Protein AF-A0A0J9HJT4-F1 (afdb_monomer)

Sequence (68 aa):
IIFTHLVCEINERNHQFQCSALDVIQVAAEFTLTTLFEYNVKIMTHHSHVTLTVRNTQLMMNIVKTLR

pLDDT: mean 87.88, std 7.36, range [58.78, 96.94]

Foldseek 3Di:
DVQVVVVCVVVVVPDDDDPVRSVVVVVVVVVVVVVLVVQQVVQCVVVVHDDRDVVSSVVSVVVVVVVD

Solvent-accessible surface area (backbone atoms only — not comparable to full-atom values): 4044 Å² total; per-residue (Å²): 109,70,65,59,52,51,54,36,57,75,54,70,68,77,64,88,73,54,70,70,55,52,51,52,52,48,54,51,49,54,52,50,51,51,55,52,49,54,53,33,51,51,52,28,52,74,69,75,45,93,68,88,49,72,67,45,53,52,53,49,52,50,53,55,59,72,76,105

Mean predicted aligned error: 5.21 Å

Structure (mmCIF, N/CA/C/O backbone):
data_AF-A0A0J9HJT4-F1
#
_entry.id   AF-A0A0J9HJT4-F1
#
loop_
_atom_site.group_PDB
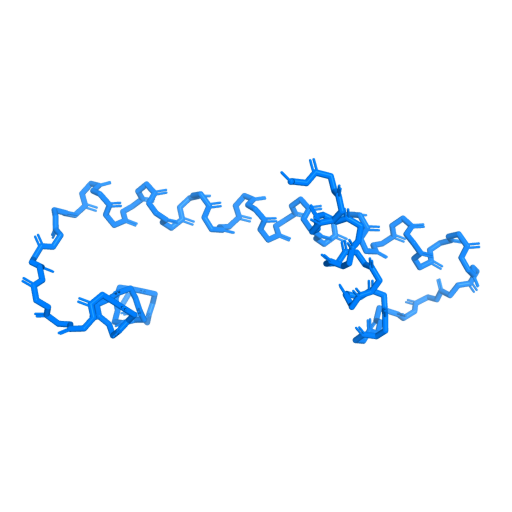_atom_site.id
_atom_site.type_symbol
_atom_site.label_atom_id
_atom_site.label_alt_id
_atom_site.label_comp_id
_atom_site.label_asym_id
_atom_site.label_entity_id
_atom_site.label_seq_id
_atom_site.pdbx_PDB_ins_code
_atom_site.Cartn_x
_atom_site.Cartn_y
_atom_site.Cartn_z
_atom_site.occupancy
_atom_site.B_iso_or_equiv
_atom_site.auth_seq_id
_atom_site.auth_comp_id
_atom_site.auth_asym_id
_atom_site.auth_atom_id
_atom_site.pdbx_PDB_model_num
ATOM 1 N N . ILE A 1 1 ? -8.908 -4.891 11.135 1.00 65.56 1 ILE A N 1
ATOM 2 C CA . ILE A 1 1 ? -8.173 -5.223 12.389 1.00 65.56 1 ILE A CA 1
ATOM 3 C C . ILE A 1 1 ? -6.699 -4.831 12.303 1.00 65.56 1 ILE A C 1
ATOM 5 O O . ILE A 1 1 ? -6.281 -4.048 13.145 1.00 65.56 1 ILE A O 1
ATOM 9 N N . ILE A 1 2 ? -5.929 -5.308 11.311 1.00 86.31 2 ILE A N 1
ATOM 10 C CA . ILE A 1 2 ? -4.493 -4.969 11.177 1.00 86.31 2 ILE A CA 1
ATOM 11 C C . ILE A 1 2 ? -4.285 -3.455 10.994 1.00 86.31 2 ILE A C 1
ATOM 13 O O . ILE A 1 2 ? -3.527 -2.853 11.745 1.00 86.31 2 ILE A O 1
ATOM 17 N N . PHE A 1 3 ? -5.019 -2.824 10.067 1.00 88.06 3 PHE A N 1
ATOM 18 C CA . PHE A 1 3 ? -4.900 -1.382 9.812 1.00 88.06 3 PHE A CA 1
ATOM 19 C C . PHE A 1 3 ? -5.269 -0.529 11.036 1.00 88.06 3 PHE A C 1
ATOM 21 O O . PHE A 1 3 ? -4.530 0.366 11.421 1.00 88.06 3 PHE A O 1
ATOM 28 N N . THR A 1 4 ? -6.364 -0.865 11.721 1.00 85.75 4 THR A N 1
ATOM 29 C CA . THR A 1 4 ? -6.771 -0.203 12.968 1.00 85.75 4 THR A CA 1
ATOM 30 C C . THR A 1 4 ? -5.697 -0.282 14.054 1.00 85.75 4 THR A C 1
ATOM 32 O O . THR A 1 4 ? -5.420 0.719 14.706 1.00 85.75 4 THR A O 1
ATOM 35 N N . HIS A 1 5 ? -5.067 -1.449 14.238 1.00 85.88 5 HIS A N 1
ATOM 36 C CA . HIS A 1 5 ? -3.976 -1.599 15.205 1.00 85.88 5 HIS A CA 1
ATOM 37 C C . HIS A 1 5 ? -2.769 -0.738 14.829 1.00 85.88 5 HIS A C 1
ATOM 39 O O . HIS A 1 5 ? -2.230 -0.065 15.702 1.00 85.88 5 HIS A O 1
ATOM 45 N N . LEU A 1 6 ? -2.403 -0.696 13.544 1.00 89.31 6 LEU A N 1
ATOM 46 C CA . LEU A 1 6 ? -1.331 0.163 13.040 1.00 89.31 6 LEU A CA 1
ATOM 47 C C . LEU A 1 6 ? -1.612 1.648 13.324 1.00 89.31 6 LEU A C 1
ATOM 49 O O . LEU A 1 6 ? -0.737 2.352 13.817 1.00 89.31 6 LEU A O 1
ATOM 53 N N . VAL A 1 7 ? -2.836 2.119 13.068 1.00 88.56 7 VAL A N 1
ATOM 54 C CA . VAL A 1 7 ? -3.235 3.509 13.355 1.00 88.56 7 VAL A CA 1
ATOM 55 C C . VAL A 1 7 ? -3.141 3.812 14.855 1.00 88.56 7 VAL A C 1
ATOM 57 O O . VAL A 1 7 ? -2.611 4.853 15.242 1.00 88.56 7 VAL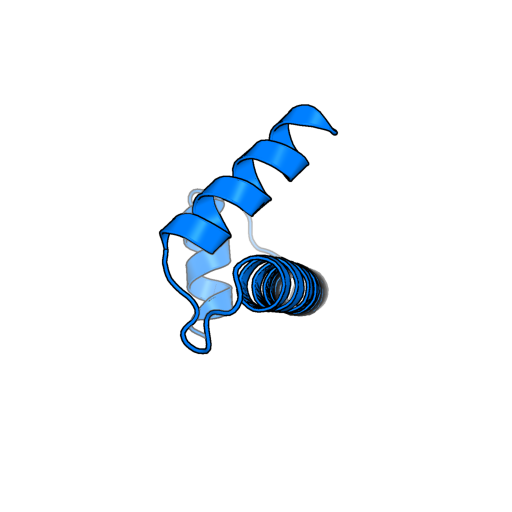 A O 1
ATOM 60 N N . CYS A 1 8 ? -3.603 2.898 15.711 1.00 85.00 8 CYS A N 1
ATOM 61 C CA . CYS A 1 8 ? -3.506 3.052 17.163 1.00 85.00 8 CYS A CA 1
ATOM 62 C C . CYS A 1 8 ? -2.054 3.030 17.675 1.00 85.00 8 CYS A C 1
ATOM 64 O O . CYS A 1 8 ? -1.745 3.733 18.636 1.00 85.00 8 CYS A O 1
ATOM 66 N N . GLU A 1 9 ? -1.175 2.236 17.058 1.00 87.00 9 GLU A N 1
ATOM 67 C CA . GLU A 1 9 ? 0.253 2.173 17.390 1.00 87.00 9 GLU A CA 1
ATOM 68 C C . GLU A 1 9 ? 0.982 3.463 16.994 1.00 87.00 9 GLU A C 1
ATOM 70 O O . GLU A 1 9 ? 1.700 4.027 17.815 1.00 87.00 9 GLU A O 1
ATOM 75 N N . ILE A 1 10 ? 0.729 3.975 15.783 1.00 86.94 10 ILE A N 1
ATOM 76 C CA . ILE A 1 10 ? 1.290 5.247 15.300 1.00 86.94 10 ILE A CA 1
ATOM 77 C C . ILE A 1 10 ? 0.836 6.419 16.177 1.00 86.94 10 ILE A C 1
ATOM 79 O O . ILE A 1 10 ? 1.625 7.314 16.459 1.00 86.94 10 ILE A O 1
ATOM 83 N N . ASN A 1 11 ? -0.418 6.415 16.633 1.00 86.50 11 ASN A N 1
ATOM 84 C CA . ASN A 1 11 ? -0.970 7.467 17.491 1.00 86.50 11 ASN A CA 1
ATOM 85 C C . ASN A 1 11 ? -0.635 7.285 18.991 1.00 86.50 11 ASN A C 1
ATOM 87 O O . ASN A 1 11 ? -1.362 7.775 19.860 1.00 86.50 11 ASN A O 1
ATOM 91 N N . GLU A 1 12 ? 0.421 6.523 19.303 1.00 78.75 12 GLU A N 1
ATOM 92 C CA . GLU A 1 12 ? 0.957 6.305 20.656 1.00 78.75 12 GLU A CA 1
ATOM 93 C C . GLU A 1 12 ? -0.079 5.794 21.679 1.00 78.75 12 GLU A C 1
ATOM 95 O O . GLU A 1 12 ? 0.036 6.034 22.879 1.00 78.75 12 GLU A O 1
ATOM 100 N N . ARG A 1 13 ? -1.114 5.072 21.220 1.00 64.25 13 ARG A N 1
ATOM 101 C CA . ARG A 1 13 ? -2.228 4.534 22.032 1.00 64.25 13 ARG A CA 1
ATOM 102 C C . ARG A 1 13 ? -3.061 5.567 22.812 1.00 64.25 13 ARG A C 1
ATOM 104 O O . ARG A 1 13 ? -3.918 5.159 23.592 1.00 64.25 13 ARG A O 1
ATOM 111 N N . ASN A 1 14 ? -2.871 6.871 22.600 1.00 58.78 14 ASN A N 1
ATOM 112 C CA . ASN A 1 14 ? -3.459 7.906 23.465 1.00 58.78 14 ASN A CA 1
ATOM 113 C C . ASN A 1 14 ? -4.819 8.460 23.011 1.00 58.78 14 ASN A C 1
ATOM 115 O O . ASN A 1 14 ? -5.428 9.232 23.750 1.00 58.78 14 ASN A O 1
ATOM 119 N N . HIS A 1 15 ? -5.347 8.053 21.849 1.00 67.06 15 HIS A N 1
ATOM 120 C CA . HIS A 1 15 ? -6.691 8.464 21.425 1.00 67.06 15 HIS A CA 1
ATOM 121 C C . HIS A 1 15 ? -7.519 7.284 20.915 1.00 67.06 15 HIS A C 1
ATOM 123 O O . HIS A 1 15 ? -7.087 6.532 20.041 1.00 67.06 15 HIS A O 1
ATOM 129 N N . GLN A 1 16 ? -8.741 7.154 21.438 1.00 77.12 16 GLN A N 1
ATOM 130 C CA . GLN A 1 16 ? -9.763 6.300 20.843 1.00 77.12 16 GLN A CA 1
ATOM 131 C C . GLN A 1 16 ? -10.323 7.000 19.605 1.00 77.12 16 GLN A C 1
ATOM 133 O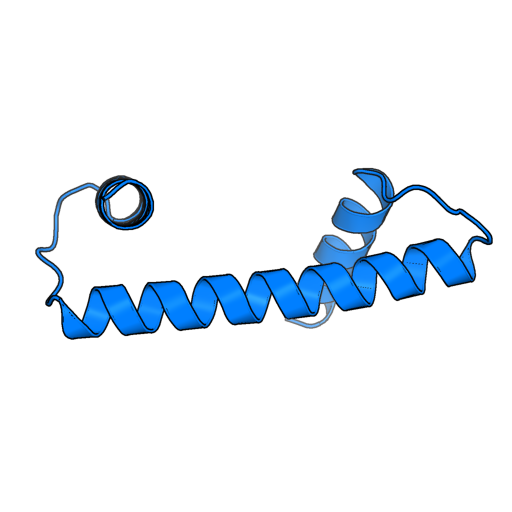 O . GLN A 1 16 ? -10.934 8.064 19.700 1.00 77.12 16 GLN A O 1
ATOM 138 N N . PHE A 1 17 ? -10.111 6.403 18.437 1.00 82.88 17 PHE A N 1
ATOM 139 C CA . PHE A 1 17 ? -10.728 6.865 17.201 1.00 82.88 17 PHE A CA 1
ATOM 140 C C . PHE A 1 17 ? -12.166 6.355 17.098 1.00 82.88 17 PHE A C 1
ATOM 142 O O . PHE A 1 17 ? -12.464 5.212 17.446 1.00 82.88 17 PHE A O 1
ATOM 149 N N . GLN A 1 18 ? -13.055 7.187 16.559 1.00 87.50 18 GLN A N 1
ATOM 150 C CA . GLN A 1 18 ? -14.360 6.721 16.095 1.00 87.50 18 GLN A CA 1
ATOM 151 C C . GLN A 1 18 ? -14.179 5.756 14.914 1.00 87.50 18 GLN A C 1
ATOM 153 O O . GLN A 1 18 ? -13.247 5.913 14.124 1.00 87.50 18 GLN A O 1
ATOM 158 N N . CYS A 1 19 ? -15.094 4.795 14.751 1.00 87.25 19 CYS A N 1
ATOM 159 C CA . CYS A 1 19 ? -15.055 3.856 13.620 1.00 87.25 19 CYS A CA 1
ATOM 160 C C . CYS A 1 19 ? -15.063 4.597 12.273 1.00 87.25 19 CYS A C 1
ATOM 162 O O . CYS A 1 19 ? -14.231 4.318 11.420 1.00 87.25 19 CYS A O 1
ATOM 164 N N . SER A 1 20 ? -15.895 5.634 12.142 1.00 91.50 20 SER A N 1
ATOM 165 C CA . SER A 1 20 ? -15.942 6.494 10.953 1.00 91.50 20 SER A CA 1
ATOM 166 C C . SER A 1 20 ? -14.615 7.202 10.662 1.00 91.50 20 SER A C 1
ATOM 168 O O . SER A 1 20 ? -14.239 7.353 9.504 1.00 91.50 20 SER A O 1
ATOM 170 N N . ALA A 1 21 ? -13.878 7.621 11.695 1.00 90.88 21 ALA A N 1
ATOM 171 C CA . ALA A 1 21 ? -12.561 8.225 11.519 1.00 90.88 21 ALA A CA 1
ATOM 172 C C . ALA A 1 21 ? -11.539 7.193 11.018 1.00 90.88 21 ALA A C 1
ATOM 174 O O . ALA A 1 21 ? -10.752 7.497 10.125 1.00 90.88 21 ALA A O 1
ATOM 175 N N . LEU A 1 22 ? -11.575 5.968 11.552 1.00 90.62 22 LEU A N 1
ATOM 176 C CA . LEU A 1 22 ? -10.719 4.870 11.094 1.00 90.62 22 LEU A CA 1
ATOM 177 C C . LEU A 1 22 ? -11.003 4.495 9.635 1.00 90.62 22 LEU A C 1
ATOM 179 O O . LEU A 1 22 ? -10.054 4.298 8.879 1.00 90.62 22 LEU A O 1
ATOM 183 N N . ASP A 1 23 ? -12.274 4.463 9.233 1.00 91.94 23 ASP A N 1
ATOM 184 C CA . ASP A 1 23 ? -12.678 4.179 7.852 1.00 91.94 23 ASP A CA 1
ATOM 185 C C . ASP A 1 23 ? -12.153 5.249 6.886 1.00 91.94 23 ASP A C 1
ATOM 187 O O . ASP A 1 23 ? -11.571 4.928 5.850 1.00 91.94 23 ASP A O 1
ATOM 191 N N . VAL A 1 24 ? -12.274 6.532 7.248 1.00 94.81 24 VAL A N 1
ATOM 192 C CA . VAL A 1 24 ? -11.736 7.641 6.442 1.00 94.81 24 VAL A CA 1
ATOM 193 C C . VAL A 1 24 ? -10.214 7.559 6.329 1.00 94.81 24 VAL A C 1
ATOM 195 O O . VAL A 1 24 ? -9.674 7.729 5.236 1.00 94.81 24 VAL A O 1
ATOM 198 N N . ILE A 1 25 ? -9.512 7.272 7.430 1.00 93.25 25 ILE A N 1
ATOM 199 C CA . ILE A 1 25 ? -8.051 7.104 7.422 1.00 93.25 25 ILE A CA 1
ATOM 200 C C . ILE A 1 25 ? -7.654 5.931 6.519 1.00 93.25 25 ILE A C 1
ATOM 202 O O . ILE A 1 25 ? -6.680 6.043 5.773 1.00 93.25 25 ILE A O 1
ATOM 206 N N . GLN A 1 26 ? -8.408 4.829 6.544 1.00 94.56 26 GLN A N 1
ATOM 207 C CA . GLN A 1 26 ? -8.147 3.680 5.683 1.00 94.56 26 GLN A CA 1
ATOM 208 C C . GLN A 1 26 ? -8.328 4.031 4.205 1.00 94.56 26 GLN A C 1
ATOM 210 O O . GLN A 1 26 ? -7.405 3.823 3.417 1.00 94.56 26 GLN A O 1
ATOM 215 N N . VAL A 1 27 ? -9.461 4.635 3.839 1.00 96.12 27 VAL A N 1
ATOM 216 C CA . VAL A 1 27 ? -9.733 5.061 2.457 1.00 96.12 27 VAL A CA 1
ATOM 217 C C . VAL A 1 27 ? -8.669 6.048 1.969 1.00 96.12 27 VAL A C 1
ATOM 219 O O . VAL A 1 27 ? -8.162 5.917 0.855 1.00 96.12 27 VAL A O 1
ATOM 222 N N . ALA A 1 28 ? -8.267 7.006 2.807 1.00 96.50 28 ALA A N 1
ATOM 223 C CA . ALA A 1 28 ? -7.216 7.961 2.470 1.00 96.50 28 ALA A CA 1
ATOM 224 C C . ALA A 1 28 ? -5.850 7.282 2.261 1.00 96.50 28 ALA A C 1
ATOM 226 O O . ALA A 1 28 ? -5.121 7.638 1.330 1.00 96.50 28 ALA A O 1
ATOM 227 N N . ALA A 1 29 ? -5.500 6.296 3.093 1.00 94.00 29 ALA A N 1
ATOM 228 C CA . ALA A 1 29 ? -4.256 5.544 2.964 1.00 94.00 29 ALA A CA 1
ATOM 229 C C . ALA A 1 29 ? -4.226 4.707 1.676 1.00 94.00 29 ALA A C 1
ATOM 231 O O .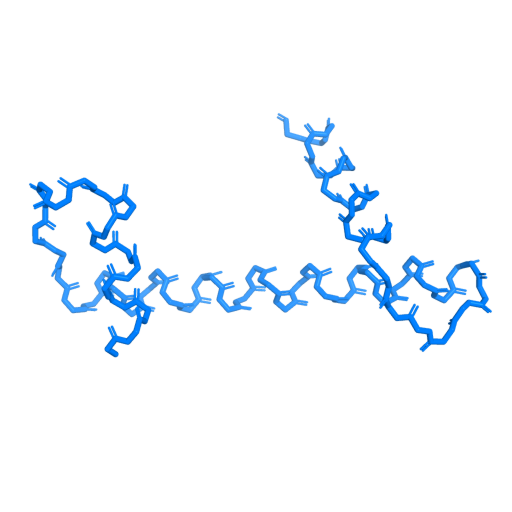 ALA A 1 29 ? -3.249 4.768 0.931 1.00 94.00 29 ALA A O 1
ATOM 232 N N . GLU A 1 30 ? -5.303 3.980 1.374 1.00 96.44 30 GLU A N 1
ATOM 233 C CA . GLU A 1 30 ? -5.433 3.179 0.150 1.00 96.44 30 GLU A CA 1
ATOM 234 C C . GLU A 1 30 ? -5.373 4.054 -1.108 1.00 96.44 30 GLU A C 1
ATOM 236 O O . GLU A 1 30 ? -4.641 3.744 -2.054 1.00 96.44 30 GLU A O 1
ATOM 241 N N . PHE A 1 31 ? -6.072 5.191 -1.098 1.00 96.94 31 PHE A N 1
ATOM 242 C CA . PHE A 1 31 ? -6.043 6.155 -2.195 1.00 96.94 31 PHE A CA 1
ATOM 243 C C . PHE A 1 31 ? -4.636 6.729 -2.418 1.00 96.94 31 PHE A C 1
ATOM 245 O O . PHE A 1 31 ? -4.142 6.786 -3.549 1.00 96.94 31 PHE A O 1
ATOM 252 N N . THR A 1 32 ? -3.954 7.104 -1.332 1.00 94.12 32 THR A N 1
ATOM 253 C CA . THR A 1 32 ? -2.588 7.642 -1.389 1.00 94.12 32 THR A CA 1
ATOM 254 C C . THR A 1 32 ? -1.605 6.602 -1.924 1.00 94.12 32 THR A C 1
ATOM 256 O O . THR A 1 32 ? -0.791 6.914 -2.794 1.00 94.12 32 THR A O 1
ATOM 259 N N . LEU A 1 33 ? -1.689 5.354 -1.452 1.00 94.12 33 LEU A N 1
ATOM 260 C CA . LEU A 1 33 ? -0.824 4.264 -1.907 1.00 94.12 33 LEU A CA 1
ATOM 261 C C . LEU A 1 33 ? -1.074 3.901 -3.374 1.00 94.12 33 LEU A C 1
ATOM 263 O O . LEU A 1 33 ? -0.113 3.693 -4.112 1.00 94.12 33 LEU A O 1
ATOM 267 N N . THR A 1 34 ? -2.334 3.886 -3.814 1.00 96.38 34 THR A N 1
ATOM 268 C CA . THR A 1 34 ? -2.698 3.646 -5.220 1.00 96.38 34 THR A CA 1
ATOM 269 C C . THR A 1 34 ? -2.104 4.723 -6.122 1.00 96.38 34 THR A C 1
ATOM 271 O O . THR A 1 34 ? -1.403 4.417 -7.086 1.00 96.38 34 THR A O 1
ATOM 274 N N . THR A 1 35 ? -2.280 5.992 -5.747 1.00 93.94 35 THR A N 1
ATOM 275 C CA . THR A 1 35 ? -1.695 7.131 -6.467 1.00 93.94 35 THR A CA 1
ATOM 276 C C . THR A 1 35 ? -0.170 7.015 -6.535 1.00 93.94 35 THR A C 1
ATOM 278 O O . THR A 1 35 ? 0.440 7.194 -7.590 1.00 93.94 35 THR A O 1
ATOM 281 N N . LEU A 1 36 ? 0.469 6.668 -5.415 1.00 91.25 36 LEU A N 1
ATOM 282 C CA . LEU A 1 36 ? 1.915 6.487 -5.343 1.00 91.25 36 LEU A CA 1
ATOM 283 C C . LEU A 1 36 ? 2.392 5.348 -6.255 1.00 91.25 36 LEU A C 1
ATOM 285 O O . LEU A 1 36 ? 3.420 5.488 -6.924 1.00 91.25 36 LEU A O 1
ATOM 289 N N . PHE A 1 37 ? 1.657 4.238 -6.301 1.00 92.19 37 PHE A N 1
ATOM 290 C CA . PHE A 1 37 ? 1.954 3.105 -7.171 1.00 92.19 37 PHE A CA 1
ATOM 291 C C . PHE A 1 37 ? 1.881 3.493 -8.655 1.00 92.19 37 PHE A C 1
ATOM 293 O O . PHE A 1 37 ? 2.805 3.186 -9.407 1.00 92.19 37 PHE A O 1
ATOM 300 N N . GLU A 1 38 ? 0.863 4.247 -9.074 1.00 93.75 38 GLU A N 1
ATOM 301 C CA . GLU A 1 38 ? 0.752 4.724 -10.459 1.00 93.75 38 GLU A CA 1
ATOM 302 C C . GLU A 1 38 ? 1.953 5.574 -10.896 1.00 93.75 38 GLU A C 1
ATOM 304 O O . GLU 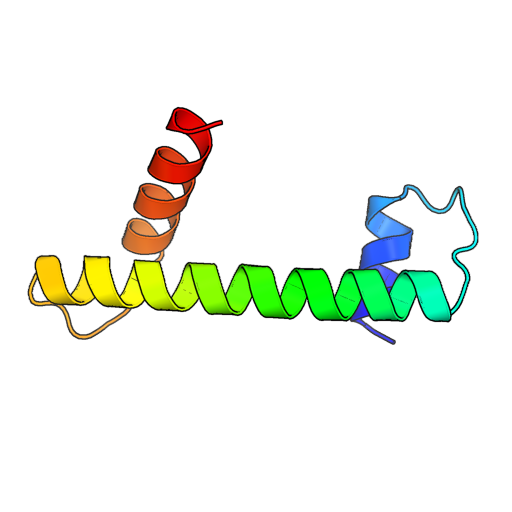A 1 38 ? 2.500 5.376 -11.984 1.00 93.75 38 GLU A O 1
ATOM 309 N N . TYR A 1 39 ? 2.415 6.504 -10.053 1.00 90.19 39 TYR A N 1
ATOM 310 C CA . TYR A 1 39 ? 3.605 7.308 -10.362 1.00 90.19 39 TYR A CA 1
ATOM 311 C C . TYR A 1 39 ? 4.872 6.459 -10.454 1.00 90.19 39 TYR A C 1
ATOM 313 O O . TYR A 1 39 ? 5.713 6.678 -11.324 1.00 90.19 39 TYR A O 1
ATOM 321 N N . ASN A 1 40 ? 4.991 5.459 -9.590 1.00 88.88 40 ASN A N 1
ATOM 322 C CA . ASN A 1 40 ? 6.088 4.505 -9.624 1.00 88.88 40 ASN A CA 1
ATOM 323 C C . ASN A 1 40 ? 6.120 3.682 -10.914 1.00 88.88 40 ASN A C 1
ATOM 325 O O . ASN A 1 40 ? 7.194 3.483 -11.483 1.00 88.88 40 ASN A O 1
ATOM 329 N N . VAL A 1 41 ? 4.955 3.262 -11.412 1.00 90.31 41 VAL A N 1
ATOM 330 C CA . VAL A 1 41 ? 4.829 2.618 -12.724 1.00 90.31 41 VAL A CA 1
ATOM 331 C C . VAL A 1 41 ? 5.263 3.578 -13.832 1.00 90.31 41 VAL A C 1
ATOM 333 O O . VAL A 1 41 ? 6.060 3.188 -14.676 1.00 90.31 41 VAL A O 1
ATOM 336 N N . L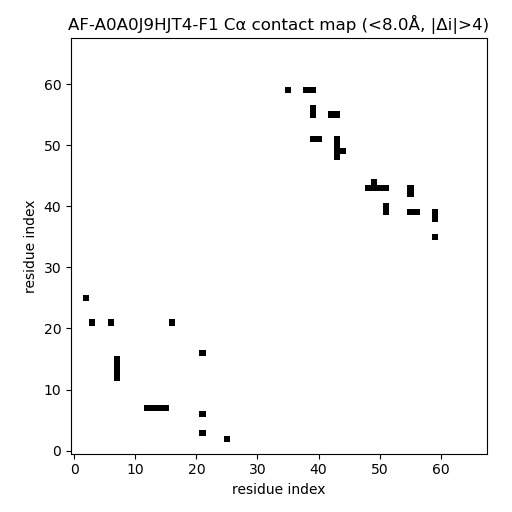YS A 1 42 ? 4.849 4.853 -13.802 1.00 89.81 42 LYS A N 1
ATOM 337 C CA . LYS A 1 42 ? 5.298 5.854 -14.794 1.00 89.81 42 LYS A CA 1
ATOM 338 C C . LYS A 1 42 ? 6.822 6.030 -14.804 1.00 89.81 42 LYS A C 1
ATOM 340 O O . LYS A 1 42 ? 7.417 6.067 -15.878 1.00 89.81 42 LYS A O 1
ATOM 345 N N . ILE A 1 43 ? 7.459 6.092 -13.630 1.00 86.75 43 ILE A N 1
ATOM 346 C CA . ILE A 1 43 ? 8.927 6.163 -13.493 1.00 86.75 43 ILE A CA 1
ATOM 347 C C . ILE A 1 43 ? 9.585 4.898 -14.057 1.00 86.75 43 ILE A C 1
ATOM 349 O O . ILE A 1 43 ? 10.560 4.979 -14.802 1.00 86.75 43 ILE A O 1
ATOM 353 N N . MET A 1 44 ? 9.040 3.726 -13.733 1.00 91.38 44 MET A N 1
ATOM 354 C CA . MET A 1 44 ? 9.526 2.445 -14.240 1.00 91.38 44 MET A CA 1
ATOM 355 C C . MET A 1 44 ? 9.487 2.403 -15.776 1.00 91.38 44 MET A C 1
ATOM 357 O O . MET A 1 44 ? 10.497 2.070 -16.398 1.00 91.38 44 MET A O 1
ATOM 361 N N . THR A 1 45 ? 8.370 2.818 -16.381 1.00 88.00 45 THR A N 1
ATOM 362 C CA . THR A 1 45 ? 8.214 2.898 -17.839 1.00 88.00 45 THR A CA 1
ATOM 363 C C . THR A 1 45 ? 9.176 3.912 -18.457 1.00 88.00 45 THR A C 1
ATOM 365 O O . THR A 1 45 ? 9.791 3.621 -19.479 1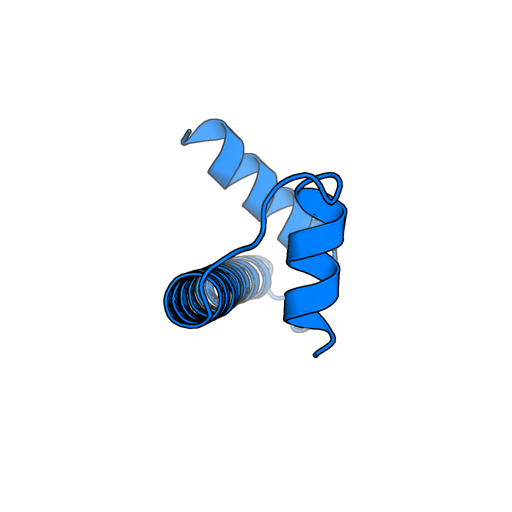.00 88.00 45 THR A O 1
ATOM 368 N N . HIS A 1 46 ? 9.374 5.073 -17.822 1.00 88.00 46 HIS A N 1
ATOM 369 C CA . HIS A 1 46 ? 10.339 6.085 -18.270 1.00 88.00 46 HIS A CA 1
ATOM 370 C C . HIS A 1 46 ? 11.774 5.533 -18.341 1.00 88.00 46 HIS A C 1
ATOM 372 O O . HIS A 1 46 ? 12.523 5.859 -19.258 1.00 88.00 46 HIS A O 1
ATOM 378 N N . HIS A 1 47 ? 12.150 4.644 -17.419 1.00 86.81 47 HIS A N 1
ATOM 379 C CA . HIS A 1 47 ? 13.451 3.969 -17.425 1.00 86.81 47 HIS A CA 1
ATOM 380 C C . HIS A 1 47 ? 13.486 2.670 -18.251 1.00 86.81 47 HIS A C 1
ATOM 382 O O . HIS A 1 47 ? 14.474 1.943 -18.186 1.00 86.81 47 HIS A O 1
ATOM 388 N N . SER A 1 48 ? 12.442 2.368 -19.038 1.00 90.19 48 SER A N 1
ATOM 389 C CA . SER A 1 48 ? 12.321 1.123 -19.821 1.00 90.19 48 SER A CA 1
ATOM 390 C C . SER A 1 48 ? 12.492 -0.150 -18.976 1.00 90.19 48 SER A C 1
ATOM 392 O O . SER A 1 48 ? 13.013 -1.166 -19.438 1.00 90.19 48 SER A O 1
ATOM 394 N N . HIS A 1 49 ? 12.062 -0.099 -17.715 1.00 87.62 49 HIS A N 1
ATOM 395 C CA . HIS A 1 49 ? 12.046 -1.245 -16.814 1.00 87.62 49 HIS A CA 1
ATOM 396 C C . HIS A 1 49 ? 10.654 -1.886 -16.767 1.00 87.62 49 HIS A C 1
ATOM 398 O O . HIS A 1 49 ? 9.646 -1.251 -17.065 1.00 87.62 49 HIS A O 1
ATOM 404 N N . VAL A 1 50 ? 10.604 -3.159 -16.368 1.00 85.19 50 VAL A N 1
ATOM 405 C CA . VAL A 1 50 ? 9.354 -3.931 -16.193 1.00 85.19 50 VAL A CA 1
ATOM 406 C C . VAL A 1 50 ? 9.100 -4.336 -14.740 1.00 85.19 50 VAL A C 1
ATOM 408 O O . VAL A 1 50 ? 8.027 -4.832 -14.412 1.00 85.19 50 VAL A O 1
ATOM 411 N N . THR A 1 51 ? 10.079 -4.101 -13.863 1.00 90.44 51 THR A N 1
ATOM 412 C CA . THR A 1 51 ? 10.009 -4.440 -12.442 1.00 90.44 51 THR A CA 1
ATOM 413 C C . THR A 1 51 ? 10.036 -3.171 -11.608 1.00 90.44 51 THR A C 1
ATOM 415 O O . THR A 1 51 ? 10.969 -2.366 -11.702 1.00 90.44 51 THR A O 1
ATOM 418 N N . LEU A 1 52 ? 9.032 -3.011 -10.747 1.00 87.31 52 LEU A N 1
ATOM 419 C CA . LEU A 1 52 ? 9.022 -1.950 -9.755 1.00 87.31 52 LEU A CA 1
ATOM 420 C C . LEU A 1 52 ? 10.045 -2.270 -8.661 1.00 87.31 52 LEU A C 1
ATOM 422 O O . LEU A 1 52 ? 9.975 -3.316 -8.022 1.00 87.31 52 LEU A O 1
ATOM 426 N N . THR A 1 53 ? 10.993 -1.363 -8.435 1.00 90.81 53 THR A N 1
ATOM 427 C CA . THR A 1 53 ? 12.020 -1.523 -7.400 1.00 90.81 53 THR A CA 1
ATOM 428 C C . THR A 1 53 ? 11.906 -0.441 -6.335 1.00 90.81 53 THR A C 1
ATOM 430 O O . THR A 1 53 ? 11.359 0.635 -6.578 1.00 90.81 53 THR A O 1
ATOM 433 N N . VAL A 1 54 ? 12.508 -0.692 -5.168 1.00 90.19 54 VAL A N 1
ATOM 434 C CA . VAL A 1 54 ? 12.598 0.280 -4.064 1.00 90.19 54 VAL A CA 1
ATOM 435 C C . VAL A 1 54 ? 13.216 1.612 -4.516 1.00 90.19 54 VAL A C 1
ATOM 437 O O . VAL A 1 54 ? 12.839 2.661 -4.001 1.00 90.19 54 VAL A O 1
ATOM 440 N N . ARG A 1 55 ? 14.113 1.601 -5.515 1.00 88.94 55 ARG A N 1
ATOM 441 C CA . ARG A 1 55 ? 14.725 2.818 -6.073 1.00 88.94 55 ARG A CA 1
ATOM 442 C C . ARG A 1 55 ? 13.689 3.751 -6.707 1.00 88.94 55 ARG A C 1
ATOM 444 O O . ARG A 1 55 ? 13.778 4.961 -6.514 1.00 88.94 55 ARG A O 1
ATOM 451 N N . ASN A 1 56 ? 12.702 3.203 -7.419 1.00 85.94 56 ASN A N 1
ATOM 452 C CA . ASN A 1 56 ? 11.623 3.998 -8.014 1.00 85.94 56 ASN A CA 1
ATOM 453 C C . ASN A 1 56 ? 10.798 4.664 -6.902 1.00 85.94 56 ASN A C 1
ATOM 455 O O . ASN A 1 56 ? 10.549 5.870 -6.955 1.00 85.94 56 ASN A O 1
ATOM 459 N N . THR A 1 57 ? 10.483 3.906 -5.843 1.00 87.81 57 THR A N 1
ATOM 460 C CA . THR A 1 57 ? 9.725 4.411 -4.691 1.00 87.81 57 THR A CA 1
ATOM 461 C C . THR A 1 57 ? 10.484 5.515 -3.964 1.00 87.81 57 THR A C 1
ATOM 463 O O . THR A 1 57 ? 9.901 6.540 -3.618 1.00 87.81 57 THR A O 1
ATOM 466 N N . GLN A 1 58 ? 11.794 5.348 -3.765 1.00 91.19 58 GLN A N 1
ATOM 467 C CA . GLN A 1 58 ? 12.653 6.367 -3.160 1.00 91.19 58 GLN A CA 1
ATOM 468 C C . GLN A 1 58 ? 12.691 7.653 -3.993 1.00 91.19 58 GLN A C 1
ATOM 470 O O . GLN A 1 58 ? 12.553 8.740 -3.434 1.00 91.19 58 GLN A O 1
ATOM 475 N N . LEU A 1 59 ? 12.834 7.540 -5.318 1.00 89.00 59 LEU A N 1
ATOM 476 C CA . LEU A 1 59 ? 12.818 8.694 -6.217 1.00 89.00 59 LEU A CA 1
ATOM 477 C C . LEU A 1 59 ? 11.484 9.445 -6.138 1.00 89.00 59 LEU A C 1
ATOM 479 O O . LEU A 1 59 ? 11.479 10.663 -5.971 1.00 89.00 59 LEU A O 1
ATOM 483 N N . MET A 1 60 ? 10.363 8.725 -6.192 1.00 89.88 60 MET A N 1
ATOM 484 C CA . MET A 1 60 ? 9.033 9.317 -6.059 1.00 89.88 60 MET A CA 1
ATOM 485 C C . MET A 1 60 ? 8.880 10.060 -4.723 1.00 89.88 60 MET A C 1
ATOM 487 O O . MET A 1 60 ? 8.463 11.218 -4.708 1.00 89.88 60 MET A O 1
ATOM 491 N N . MET A 1 61 ? 9.269 9.439 -3.604 1.00 90.62 61 MET A N 1
ATOM 492 C CA . MET A 1 61 ? 9.161 10.064 -2.280 1.00 90.62 61 MET A 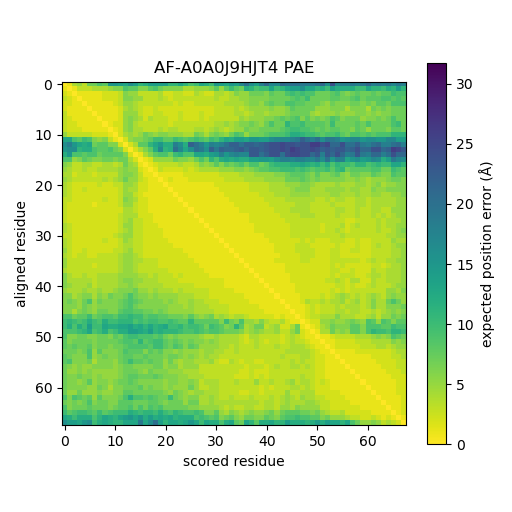CA 1
ATOM 493 C C . MET A 1 61 ? 10.025 11.323 -2.163 1.00 90.62 61 MET A C 1
ATOM 495 O O . MET A 1 61 ? 9.622 12.276 -1.498 1.00 90.62 61 MET A O 1
ATOM 499 N N . ASN A 1 62 ? 11.187 11.359 -2.819 1.00 92.56 62 ASN A N 1
ATOM 500 C CA . ASN A 1 62 ? 12.012 12.564 -2.886 1.00 92.56 62 ASN A CA 1
ATOM 501 C C . ASN A 1 62 ? 11.316 13.681 -3.674 1.00 92.56 62 ASN A C 1
ATOM 503 O O . ASN A 1 62 ? 11.286 14.809 -3.196 1.00 92.56 62 ASN A O 1
ATOM 507 N N . ILE A 1 63 ? 10.692 13.367 -4.817 1.00 87.00 63 ILE A N 1
ATOM 508 C CA . ILE A 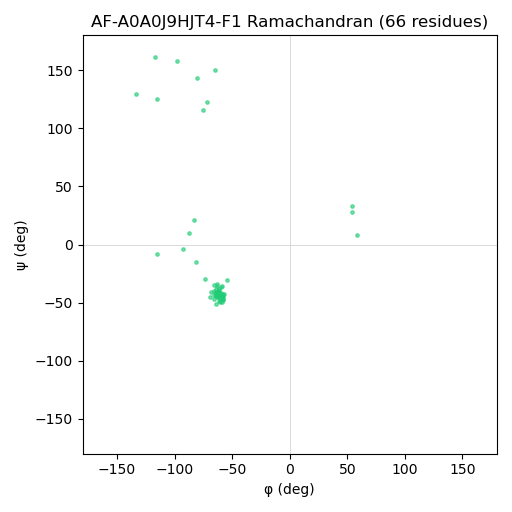1 63 ? 9.912 14.341 -5.598 1.00 87.00 63 ILE A CA 1
ATOM 509 C C . ILE A 1 63 ? 8.769 14.914 -4.751 1.00 87.00 63 ILE A C 1
ATOM 511 O O . ILE A 1 63 ? 8.638 16.130 -4.646 1.00 87.00 63 ILE A O 1
ATOM 515 N N . VAL A 1 64 ? 7.979 14.060 -4.092 1.00 88.94 64 VAL A N 1
ATOM 516 C CA . VAL A 1 64 ? 6.874 14.505 -3.221 1.00 88.94 64 VAL A CA 1
ATOM 517 C C . VAL A 1 64 ? 7.377 15.392 -2.082 1.00 88.94 64 VAL A C 1
ATOM 519 O O . VAL A 1 64 ? 6.755 16.408 -1.788 1.00 88.94 64 VAL A O 1
ATOM 522 N N . LYS A 1 65 ? 8.511 15.047 -1.457 1.00 90.88 65 LYS A N 1
ATOM 523 C CA . LYS A 1 65 ? 9.127 15.871 -0.406 1.00 90.88 65 LYS A CA 1
ATOM 524 C C . LYS A 1 65 ? 9.584 17.238 -0.907 1.00 90.88 65 LYS A C 1
ATOM 526 O O . LYS A 1 65 ? 9.519 18.177 -0.136 1.00 90.88 65 LYS A O 1
ATOM 531 N N . THR A 1 66 ? 10.069 17.345 -2.143 1.00 92.06 66 THR A N 1
ATOM 532 C CA . THR A 1 66 ? 10.483 18.628 -2.735 1.00 92.06 66 THR A CA 1
ATOM 533 C C . THR A 1 66 ? 9.293 19.510 -3.105 1.00 92.06 66 THR A C 1
ATOM 535 O O . THR A 1 66 ? 9.415 20.729 -3.100 1.00 92.06 66 THR A O 1
ATOM 538 N N . LEU A 1 67 ? 8.155 18.907 -3.452 1.00 82.50 67 LEU A N 1
ATOM 539 C CA . LEU A 1 67 ? 6.935 19.633 -3.812 1.00 82.50 67 LEU A CA 1
ATOM 540 C C . LEU A 1 67 ? 6.120 20.105 -2.597 1.00 82.50 67 LEU A C 1
ATOM 542 O O . LEU A 1 67 ? 5.217 20.922 -2.767 1.00 82.50 67 LEU A O 1
ATOM 546 N N . ARG A 1 68 ? 6.408 19.571 -1.407 1.00 74.88 68 ARG A N 1
ATOM 547 C CA . ARG A 1 68 ? 5.809 19.970 -0.131 1.00 74.88 68 ARG A CA 1
ATOM 548 C C . ARG A 1 68 ? 6.655 21.043 0.547 1.00 74.88 68 ARG A C 1
ATOM 550 O O . ARG A 1 68 ? 6.037 21.958 1.129 1.00 74.88 68 ARG A O 1
#

InterPro domains:
  IPR009072 Histone-fold [G3DSA:1.10.20.10] (1-66)
  IPR009072 Histone-fold [SSF47113] (3-63)

Radius of gyration: 15.57 Å; Cα contacts (8 Å, |Δi|>4): 22; chains: 1; bounding box: 31×25×43 Å

Organism: Ajellomyces dermatitidis (strain ATCC 18188 / CBS 674.68) (NCBI:txid653446)

Nearest PDB structures (foldseek):
  8ihl-assembly1_Q  TM=9.398E-01  e=5.746E-03  Homo sapiens
  8yti-assembly1_A  TM=9.271E-01  e=6.593E-03  Homo sapiens
  8of4-assembly1_E  TM=9.116E-01  e=9.300E-03  Xenopus laevis
  6kbb-assembly1_D  TM=8.485E-01  e=7.848E-02  Homo sapiens
  6fq8-assembly1_H  TM=8.765E-01  e=1.361E-01  Xenopus laevis

Secondary structure (DSSP, 8-state):
-HHHHHHHHHTTT-----HHHHHHHHHHHHHHHHHHHHHHHHHHHHTT-SS--HHHHHHHHHHHHHH-